Protein AF-A0A0C9UE95-F1 (afdb_monomer_lite)

Organism: Sphaerobolus stellatus (strain SS14) (NCBI:txid990650)

Sequence (67 aa):
LPTELQEEIISMVDSPADLLHLALTCRRVHDLVIPYHLEYRELYGDTIPSSLWPCIAAQPNLARRFR

InterPro domains:
  IPR001810 F-box domain [PF12937] (1-33)
  IPR001810 F-box domain [PS50181] (1-43)
  IPR036047 F-box-like domain superfamily [SSF81383] (1-34)

Structure (mmCIF, N/CA/C/O backbone):
data_AF-A0A0C9UE95-F1
#
_entry.id   AF-A0A0C9UE95-F1
#
loop_
_atom_site.group_PDB
_atom_site.id
_atom_site.type_symbol
_atom_site.label_atom_id
_atom_site.label_alt_id
_atom_site.label_comp_id
_atom_site.label_asym_id
_atom_site.label_entity_id
_atom_site.label_seq_id
_atom_site.pdbx_PDB_ins_code
_atom_site.Cartn_x
_atom_site.Cartn_y
_atom_site.Cartn_z
_atom_site.occupancy
_atom_site.B_iso_or_equiv
_atom_site.auth_seq_id
_atom_site.auth_comp_id
_atom_site.auth_asym_id
_atom_site.auth_atom_id
_atom_site.pdbx_PDB_model_num
ATOM 1 N N . LEU A 1 1 ? -8.366 7.970 14.268 1.00 86.19 1 LEU A N 1
ATOM 2 C CA . LEU A 1 1 ? -7.265 8.757 13.669 1.00 86.19 1 LEU A CA 1
ATOM 3 C C . LEU A 1 1 ? -7.653 9.113 12.232 1.00 86.19 1 LEU A C 1
ATOM 5 O O . LEU A 1 1 ? -8.266 8.256 11.602 1.00 86.19 1 LEU A O 1
ATOM 9 N N . PRO A 1 2 ? -7.369 10.319 11.716 1.00 94.75 2 PRO A N 1
ATOM 10 C CA . PRO A 1 2 ? -7.509 10.631 10.290 1.00 94.75 2 PRO A CA 1
ATOM 11 C C . PRO A 1 2 ? -6.774 9.613 9.411 1.00 94.75 2 PRO A C 1
ATOM 13 O O . PRO A 1 2 ? -5.789 9.018 9.852 1.00 94.75 2 PRO A O 1
ATOM 16 N N . THR A 1 3 ? -7.269 9.372 8.198 1.00 91.12 3 THR A N 1
ATOM 17 C CA . THR A 1 3 ? -6.684 8.371 7.290 1.00 91.12 3 THR A CA 1
ATOM 18 C C . THR A 1 3 ? -5.264 8.752 6.891 1.00 91.12 3 THR A C 1
ATOM 20 O O . THR A 1 3 ? -4.400 7.890 6.835 1.00 91.12 3 THR A O 1
ATOM 23 N N . GLU A 1 4 ? -5.012 10.040 6.698 1.00 89.00 4 GLU A N 1
ATOM 24 C CA . GLU A 1 4 ? -3.730 10.608 6.290 1.00 89.00 4 GLU A CA 1
ATOM 25 C C . GLU A 1 4 ? -2.641 10.296 7.321 1.00 89.00 4 GLU A C 1
ATOM 27 O O . GLU A 1 4 ? -1.567 9.824 6.969 1.00 89.00 4 GLU A O 1
ATOM 32 N N . LEU A 1 5 ? -2.960 10.465 8.608 1.00 94.00 5 LEU A N 1
ATOM 33 C CA . LEU A 1 5 ? -2.036 10.146 9.697 1.00 94.00 5 LEU A CA 1
ATOM 34 C C . LEU A 1 5 ? -1.843 8.632 9.866 1.00 94.00 5 LEU A C 1
ATOM 36 O O . LEU A 1 5 ? -0.761 8.193 10.238 1.00 94.00 5 LEU A O 1
ATOM 40 N N . GLN A 1 6 ? -2.869 7.818 9.590 1.00 93.75 6 GLN A N 1
ATOM 41 C CA . GLN A 1 6 ? -2.706 6.358 9.581 1.00 93.75 6 GLN A CA 1
ATOM 42 C C . GLN A 1 6 ? -1.762 5.916 8.459 1.00 93.75 6 GLN A C 1
ATOM 44 O O . GLN A 1 6 ? -0.875 5.107 8.705 1.00 93.75 6 GLN A O 1
ATOM 49 N N . GLU A 1 7 ? -1.936 6.458 7.251 1.00 91.31 7 GLU A N 1
ATOM 50 C CA . GLU A 1 7 ? -1.054 6.193 6.110 1.00 91.31 7 GLU A CA 1
ATOM 51 C C . GLU A 1 7 ? 0.384 6.624 6.403 1.00 91.31 7 GLU A C 1
ATOM 53 O O . GLU A 1 7 ? 1.314 5.881 6.102 1.00 91.31 7 GLU A O 1
ATOM 58 N N . GLU A 1 8 ? 0.577 7.785 7.033 1.00 90.94 8 GLU A N 1
ATOM 59 C CA . GLU A 1 8 ? 1.904 8.277 7.404 1.00 90.94 8 GLU A CA 1
ATOM 60 C C . GLU A 1 8 ? 2.596 7.334 8.397 1.00 90.94 8 GLU A C 1
ATOM 62 O O . GLU A 1 8 ? 3.732 6.934 8.155 1.00 90.94 8 GLU A O 1
ATOM 67 N N . ILE A 1 9 ? 1.896 6.888 9.447 1.00 93.44 9 ILE A N 1
ATOM 68 C CA . ILE A 1 9 ? 2.424 5.915 10.419 1.00 93.44 9 ILE A CA 1
ATOM 69 C C . ILE A 1 9 ? 2.767 4.584 9.740 1.00 93.44 9 ILE A C 1
ATOM 71 O O . ILE A 1 9 ? 3.863 4.063 9.932 1.00 93.44 9 ILE A O 1
ATOM 75 N N . ILE A 1 10 ? 1.854 4.035 8.929 1.00 93.44 10 ILE A N 1
ATOM 76 C CA . ILE A 1 10 ? 2.077 2.770 8.209 1.00 93.44 10 ILE A CA 1
ATOM 77 C C . ILE A 1 10 ? 3.272 2.904 7.261 1.00 93.44 10 ILE A C 1
ATOM 79 O O . ILE A 1 10 ? 4.080 1.984 7.153 1.00 93.44 10 ILE A O 1
ATOM 83 N N . SER A 1 11 ? 3.440 4.070 6.630 1.00 90.62 11 SER A N 1
ATOM 84 C CA . SER A 1 11 ? 4.582 4.335 5.759 1.00 90.62 11 SER A CA 1
ATOM 85 C C . SER A 1 11 ? 5.924 4.278 6.492 1.00 90.62 11 SER A C 1
ATOM 87 O O . SER A 1 11 ? 6.936 4.108 5.829 1.00 90.62 11 SER A O 1
ATOM 89 N N . MET A 1 12 ? 5.976 4.397 7.822 1.00 92.25 12 MET A N 1
ATOM 90 C CA . MET A 1 12 ? 7.224 4.301 8.592 1.00 92.25 12 MET A CA 1
ATOM 91 C C . MET A 1 12 ? 7.650 2.857 8.900 1.00 92.25 12 MET A C 1
ATOM 93 O O . MET A 1 12 ? 8.747 2.650 9.407 1.00 92.25 12 MET A O 1
ATOM 97 N N . VAL A 1 13 ? 6.812 1.857 8.614 1.00 92.81 13 VAL A N 1
ATOM 98 C CA . VAL A 1 13 ? 7.149 0.443 8.831 1.00 92.81 13 VAL A CA 1
ATOM 99 C C . VAL A 1 13 ? 7.832 -0.092 7.580 1.00 92.81 13 VAL A C 1
ATOM 101 O O . VAL A 1 13 ? 7.174 -0.270 6.563 1.00 92.81 13 VA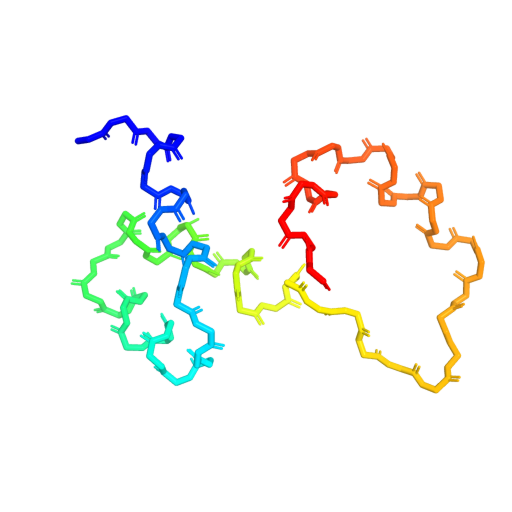L A O 1
ATOM 104 N N . ASP A 1 14 ? 9.140 -0.329 7.613 1.00 89.94 14 ASP A N 1
ATOM 105 C CA . ASP A 1 14 ? 9.895 -0.742 6.418 1.00 89.94 14 ASP A CA 1
ATOM 106 C C . ASP A 1 14 ? 9.844 -2.257 6.161 1.00 89.94 14 ASP A C 1
ATOM 108 O O . ASP A 1 14 ? 9.816 -2.688 5.013 1.00 89.94 14 ASP A O 1
ATOM 112 N N . SER A 1 15 ? 9.767 -3.071 7.217 1.00 92.69 15 SER A N 1
ATOM 113 C CA . SER A 1 15 ? 9.706 -4.534 7.112 1.00 92.69 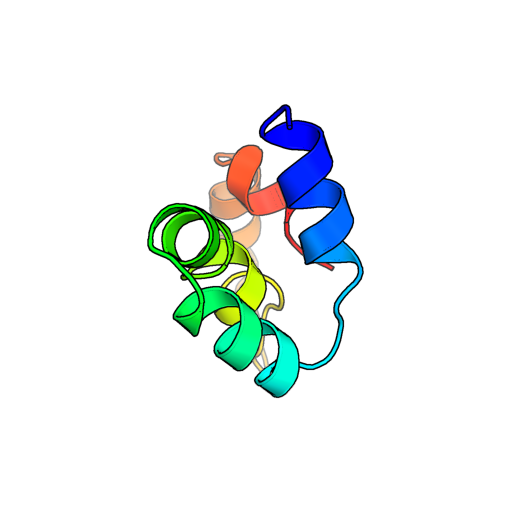15 SER A CA 1
ATOM 114 C C . SER A 1 15 ? 8.393 -5.003 6.461 1.00 92.69 15 SER A C 1
ATOM 116 O O . SER A 1 15 ? 7.316 -4.774 7.027 1.00 92.69 15 SER A O 1
ATOM 118 N N . PRO A 1 16 ? 8.440 -5.729 5.325 1.00 91.38 16 PRO A N 1
ATOM 119 C CA . PRO A 1 16 ? 7.242 -6.304 4.711 1.00 91.38 16 PRO A CA 1
ATOM 120 C C . PRO A 1 16 ? 6.534 -7.311 5.626 1.00 91.38 16 PRO A C 1
ATOM 122 O O . PRO A 1 16 ? 5.308 -7.416 5.606 1.00 91.38 16 PRO A O 1
ATOM 125 N N . ALA A 1 17 ? 7.292 -8.030 6.462 1.00 94.94 17 ALA A N 1
ATOM 126 C CA . ALA A 1 17 ? 6.732 -8.963 7.435 1.00 94.94 17 ALA A CA 1
ATOM 127 C C . ALA A 1 17 ? 5.926 -8.228 8.516 1.00 94.94 17 ALA A C 1
ATOM 129 O O . ALA A 1 17 ? 4.809 -8.636 8.834 1.00 94.94 17 ALA A O 1
ATOM 130 N N . ASP A 1 18 ? 6.445 -7.110 9.028 1.00 95.81 18 ASP A N 1
ATOM 131 C CA . ASP A 1 18 ? 5.748 -6.315 10.044 1.00 95.81 18 ASP A CA 1
ATOM 132 C C . ASP A 1 18 ? 4.508 -5.634 9.462 1.00 95.81 18 ASP A C 1
ATOM 134 O O . ASP A 1 18 ? 3.464 -5.601 10.111 1.00 95.81 18 ASP A O 1
ATOM 138 N N . LEU A 1 19 ? 4.583 -5.158 8.215 1.00 94.44 19 LEU A N 1
ATOM 139 C CA . LEU A 1 19 ? 3.421 -4.651 7.485 1.00 94.44 19 LEU A CA 1
ATOM 140 C C . LEU A 1 19 ? 2.341 -5.719 7.321 1.00 94.44 19 LEU A C 1
ATOM 142 O O . LEU A 1 19 ? 1.165 -5.437 7.551 1.00 94.44 19 LEU A O 1
ATOM 146 N N . LEU A 1 20 ? 2.720 -6.948 6.966 1.00 95.62 20 LEU A N 1
ATOM 147 C CA . LEU A 1 20 ? 1.775 -8.053 6.866 1.00 95.62 20 LEU A CA 1
ATOM 148 C C . LEU A 1 20 ? 1.144 -8.366 8.229 1.00 95.62 20 LEU A C 1
ATOM 150 O O . LEU A 1 20 ? -0.077 -8.465 8.327 1.00 95.62 20 LEU A O 1
ATOM 154 N N . HIS A 1 21 ? 1.940 -8.462 9.296 1.00 97.31 21 HIS A N 1
ATOM 155 C CA . HIS A 1 21 ? 1.412 -8.650 10.649 1.00 97.31 21 HIS A CA 1
ATOM 156 C C . HIS A 1 21 ? 0.448 -7.528 11.048 1.00 97.31 21 HIS A C 1
ATOM 158 O O . HIS A 1 21 ? -0.616 -7.802 11.605 1.00 97.31 21 HIS A O 1
ATOM 164 N N . LEU A 1 22 ? 0.774 -6.282 10.704 1.00 95.31 22 LEU A N 1
ATOM 165 C CA . LEU A 1 22 ? -0.063 -5.114 10.943 1.00 95.31 22 LEU A CA 1
ATOM 166 C C . LEU A 1 22 ? -1.385 -5.192 10.156 1.00 95.31 22 LEU A C 1
ATOM 168 O O . LEU A 1 22 ? -2.451 -4.970 10.734 1.00 95.31 22 LEU A O 1
ATOM 172 N N . ALA A 1 23 ? -1.343 -5.582 8.878 1.00 96.31 23 ALA A N 1
ATOM 173 C CA . ALA A 1 23 ? -2.520 -5.780 8.027 1.00 96.31 23 ALA A CA 1
ATOM 174 C C . ALA A 1 23 ? -3.495 -6.817 8.603 1.00 96.31 23 ALA A C 1
ATOM 176 O O . ALA A 1 23 ? -4.709 -6.662 8.492 1.00 96.31 23 ALA A O 1
ATOM 177 N N . LEU A 1 24 ? -2.975 -7.851 9.265 1.00 96.88 24 LEU A N 1
ATOM 178 C CA . LEU A 1 24 ? -3.774 -8.935 9.839 1.00 96.88 24 LEU A CA 1
ATOM 179 C C . LEU A 1 24 ? -4.473 -8.566 11.159 1.00 96.88 24 LEU A C 1
ATOM 181 O O . LEU A 1 24 ? -5.290 -9.342 11.650 1.00 96.88 24 LEU A O 1
ATOM 185 N N . THR A 1 25 ? -4.196 -7.393 11.737 1.00 96.81 25 THR A N 1
ATOM 186 C CA . THR A 1 25 ? -4.798 -6.980 13.019 1.00 96.81 25 THR A CA 1
ATOM 187 C C . THR A 1 25 ? -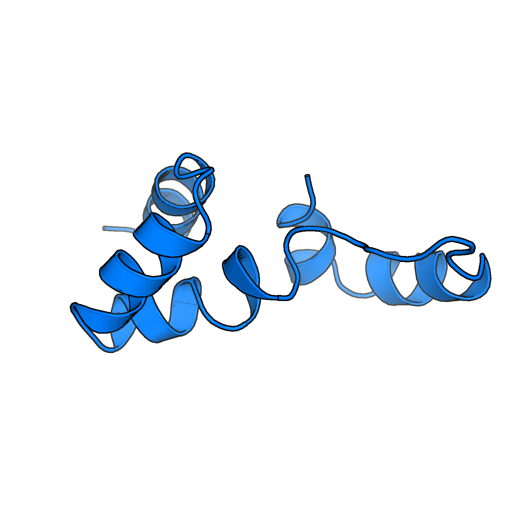6.273 -6.602 12.898 1.00 96.81 25 THR A C 1
ATOM 189 O O . THR A 1 25 ? -7.082 -6.970 13.750 1.00 96.81 25 THR A O 1
ATOM 192 N N . CYS A 1 26 ? -6.648 -5.851 11.858 1.00 96.62 26 CYS A N 1
ATOM 193 C CA . CYS A 1 26 ? -8.033 -5.466 11.609 1.00 96.62 26 CYS A CA 1
ATOM 194 C C . CYS A 1 26 ? -8.269 -5.048 10.155 1.00 96.62 26 CYS A C 1
ATOM 196 O O . CYS A 1 26 ? -7.362 -4.605 9.451 1.00 96.62 26 CYS A O 1
ATOM 198 N N . ARG A 1 27 ? -9.539 -5.092 9.732 1.00 96.62 27 ARG A N 1
ATOM 199 C CA . ARG A 1 27 ? -9.952 -4.761 8.360 1.00 96.62 27 ARG A CA 1
ATOM 200 C C . ARG A 1 27 ? -9.547 -3.351 7.922 1.00 96.62 27 ARG A C 1
ATOM 202 O O . ARG A 1 27 ? -9.135 -3.151 6.791 1.00 96.62 27 ARG A O 1
ATOM 209 N N . ARG A 1 28 ? -9.609 -2.372 8.830 1.00 94.88 28 ARG A N 1
ATOM 210 C CA . ARG A 1 28 ? -9.257 -0.980 8.508 1.00 94.88 28 ARG A CA 1
ATOM 211 C C . ARG A 1 28 ? -7.790 -0.829 8.109 1.00 94.88 28 ARG A C 1
ATOM 213 O O . ARG A 1 28 ? -7.492 0.002 7.257 1.00 94.88 28 ARG A O 1
ATOM 220 N N . VAL A 1 29 ? -6.910 -1.584 8.760 1.00 94.62 29 VAL A N 1
ATOM 221 C CA . VAL A 1 29 ? -5.464 -1.564 8.526 1.00 94.62 29 VAL A CA 1
ATOM 222 C C . VAL A 1 29 ? -5.113 -2.442 7.331 1.00 94.62 29 VAL A C 1
ATOM 224 O O . VAL A 1 29 ? -4.327 -2.012 6.494 1.00 94.62 29 VAL A O 1
ATOM 227 N N . HIS A 1 30 ? -5.767 -3.598 7.192 1.00 96.31 30 HIS A N 1
ATOM 228 C CA . HIS A 1 30 ? -5.717 -4.415 5.981 1.00 96.31 30 HIS A CA 1
ATOM 229 C C . HIS A 1 30 ? -5.940 -3.568 4.719 1.00 96.31 30 HIS A C 1
ATOM 231 O O . HIS A 1 30 ? -5.096 -3.569 3.830 1.00 96.31 30 HIS A O 1
ATOM 237 N N . ASP A 1 31 ? -7.015 -2.775 4.689 1.00 95.12 31 ASP A N 1
ATOM 238 C CA . ASP A 1 31 ? -7.394 -1.964 3.524 1.00 95.12 31 ASP A CA 1
ATOM 239 C C . ASP A 1 31 ? -6.424 -0.796 3.239 1.00 95.12 31 ASP A C 1
ATOM 241 O O . ASP A 1 31 ? -6.443 -0.227 2.147 1.00 95.12 31 ASP A O 1
ATOM 245 N N . LEU A 1 32 ? -5.579 -0.412 4.208 1.00 93.06 32 LEU A N 1
ATOM 246 C CA . LEU A 1 32 ? -4.492 0.548 3.975 1.00 93.06 32 LEU A CA 1
ATOM 247 C C . LEU A 1 32 ? -3.230 -0.144 3.485 1.00 93.06 32 LEU A C 1
ATOM 249 O O . LEU A 1 32 ? -2.586 0.360 2.573 1.00 93.06 32 LEU A O 1
ATOM 253 N N . VAL A 1 33 ? -2.864 -1.273 4.093 1.00 94.06 33 VAL A N 1
ATOM 254 C CA . VAL A 1 33 ? -1.596 -1.950 3.816 1.00 94.06 33 VAL A CA 1
ATOM 255 C C . VAL A 1 33 ? -1.639 -2.712 2.494 1.00 94.06 33 VAL A C 1
ATOM 257 O O . VAL A 1 33 ? -0.682 -2.642 1.727 1.00 94.06 33 VAL A O 1
ATOM 260 N N . ILE A 1 34 ? -2.729 -3.422 2.206 1.00 92.62 34 ILE A N 1
ATOM 261 C CA . ILE A 1 34 ? -2.845 -4.300 1.040 1.00 92.62 34 ILE A CA 1
ATOM 262 C C . ILE A 1 34 ? -3.808 -3.661 0.030 1.00 92.62 34 ILE A C 1
ATOM 264 O O . ILE A 1 34 ? -4.947 -3.358 0.387 1.00 92.62 34 ILE A O 1
ATOM 268 N N . PRO A 1 35 ? -3.395 -3.450 -1.233 1.00 90.25 35 PRO A N 1
ATOM 269 C CA . PRO A 1 35 ? -2.078 -3.758 -1.816 1.00 90.25 35 PRO A CA 1
ATOM 270 C C . PRO A 1 35 ? -1.024 -2.649 -1.609 1.00 90.25 35 PRO A C 1
ATOM 272 O O . PRO A 1 35 ? 0.133 -2.795 -1.990 1.00 90.25 35 PRO A O 1
ATOM 275 N N . TYR A 1 36 ? -1.398 -1.504 -1.041 1.00 89.19 36 TYR A N 1
ATOM 276 C CA . TYR A 1 36 ? -0.666 -0.256 -1.267 1.00 89.19 36 TYR A CA 1
ATOM 277 C C . TYR A 1 36 ? 0.713 -0.127 -0.612 1.00 89.19 36 TYR A C 1
ATOM 279 O O . TYR A 1 36 ? 1.610 0.443 -1.223 1.00 89.19 36 TYR A O 1
ATOM 287 N N . HIS A 1 37 ? 0.883 -0.617 0.613 1.00 89.06 37 HIS A N 1
ATOM 288 C CA . HIS A 1 37 ? 2.165 -0.586 1.322 1.00 89.06 37 HIS A CA 1
ATOM 289 C C . HIS A 1 37 ? 2.926 -1.913 1.222 1.00 89.06 37 HIS A C 1
ATOM 291 O O . HIS A 1 37 ? 4.101 -1.945 1.572 1.00 89.06 37 HIS A O 1
ATOM 297 N N . LEU A 1 38 ? 2.287 -2.986 0.744 1.00 87.94 38 LEU A N 1
ATOM 298 C CA . LEU A 1 38 ? 2.929 -4.290 0.576 1.00 87.94 38 LEU A CA 1
ATOM 299 C C . LEU A 1 38 ? 3.353 -4.558 -0.878 1.00 87.94 38 LEU A C 1
ATOM 301 O O . LEU A 1 38 ? 4.499 -4.905 -1.124 1.00 87.94 38 LEU A O 1
ATOM 305 N N . GLU A 1 39 ? 2.448 -4.376 -1.841 1.00 84.94 39 GLU A N 1
ATOM 306 C CA . GLU A 1 39 ? 2.663 -4.741 -3.250 1.00 84.94 39 GLU A CA 1
ATOM 307 C C . GLU A 1 39 ? 3.074 -3.543 -4.112 1.00 84.94 39 GLU A C 1
ATOM 309 O O . GLU A 1 39 ? 3.853 -3.695 -5.046 1.00 84.94 39 GLU A O 1
ATOM 314 N N . TYR A 1 40 ? 2.555 -2.346 -3.817 1.00 84.06 40 TYR A N 1
ATOM 315 C CA . TYR A 1 40 ? 2.768 -1.149 -4.648 1.00 84.06 40 TYR A CA 1
ATOM 316 C C . TYR A 1 40 ? 3.753 -0.139 -4.060 1.00 84.06 40 TYR A C 1
ATOM 318 O O . TYR A 1 40 ? 3.826 0.993 -4.531 1.00 84.06 40 TYR A O 1
ATOM 326 N N . ARG A 1 41 ? 4.492 -0.522 -3.019 1.00 83.31 41 ARG A N 1
ATOM 327 C CA . ARG A 1 41 ? 5.443 0.378 -2.361 1.00 83.31 41 ARG A CA 1
ATOM 328 C C . ARG A 1 41 ? 6.763 0.497 -3.116 1.00 83.31 41 ARG A C 1
ATOM 330 O O . ARG A 1 41 ? 7.369 1.562 -3.107 1.00 83.31 41 ARG A O 1
ATOM 337 N N . GLU A 1 42 ? 7.182 -0.576 -3.777 1.00 81.31 42 GLU A N 1
ATOM 338 C CA . GLU A 1 42 ? 8.448 -0.658 -4.502 1.00 81.31 42 GLU A CA 1
ATOM 339 C C . GLU A 1 42 ? 8.208 -1.238 -5.898 1.00 81.31 42 GLU A C 1
ATOM 341 O O . GLU A 1 42 ? 7.403 -2.153 -6.085 1.00 81.31 42 GLU A O 1
ATOM 346 N N . LEU A 1 43 ? 8.901 -0.693 -6.899 1.00 77.69 43 LEU A N 1
ATOM 347 C CA . LEU A 1 43 ? 8.912 -1.248 -8.250 1.00 77.69 43 LEU A CA 1
ATOM 348 C C . LEU A 1 43 ? 10.110 -2.184 -8.386 1.00 77.69 43 LEU A C 1
ATOM 350 O O . LEU A 1 43 ? 11.249 -1.729 -8.463 1.00 77.69 43 LEU A O 1
ATOM 354 N N . TYR A 1 44 ? 9.851 -3.486 -8.465 1.00 71.88 44 TYR A N 1
ATOM 355 C CA . TYR A 1 44 ? 10.885 -4.479 -8.747 1.00 71.88 44 TYR A CA 1
ATOM 356 C C . TYR A 1 44 ? 10.915 -4.831 -10.236 1.00 71.88 44 TYR A C 1
ATOM 358 O O . TYR A 1 44 ? 9.878 -5.092 -10.848 1.00 71.88 44 TYR A O 1
ATOM 366 N N . GLY A 1 45 ? 12.115 -4.882 -10.811 1.00 72.75 45 GLY A N 1
ATOM 367 C CA . GLY A 1 45 ? 12.347 -5.407 -12.154 1.00 72.75 45 GLY A CA 1
ATOM 368 C C . GLY A 1 45 ? 13.663 -4.922 -12.751 1.00 72.75 45 GLY A C 1
ATOM 369 O O . GLY A 1 45 ? 14.006 -3.750 -12.626 1.00 72.75 45 GLY A O 1
ATOM 370 N N . ASP A 1 46 ? 14.369 -5.811 -13.455 1.00 72.19 46 ASP A N 1
ATOM 371 C CA . ASP A 1 46 ? 15.631 -5.492 -14.144 1.00 72.19 46 ASP A CA 1
ATOM 372 C C . ASP A 1 46 ? 15.454 -4.409 -15.221 1.00 72.19 46 ASP A C 1
ATOM 374 O O . ASP A 1 46 ? 16.404 -3.749 -15.640 1.00 72.19 46 ASP A O 1
ATOM 378 N N . THR A 1 47 ? 14.229 -4.224 -15.718 1.00 78.69 47 THR A N 1
ATOM 379 C CA . THR A 1 47 ? 13.896 -3.189 -16.697 1.00 78.69 47 THR A CA 1
ATOM 380 C C . THR A 1 47 ? 12.465 -2.714 -16.473 1.00 78.69 47 THR A C 1
ATOM 382 O O . THR A 1 47 ? 11.509 -3.370 -16.884 1.00 78.69 47 THR A O 1
ATOM 385 N N . ILE A 1 48 ? 12.301 -1.560 -15.822 1.00 80.50 48 ILE A N 1
ATOM 386 C CA . ILE A 1 48 ? 10.993 -0.904 -15.704 1.00 80.50 48 ILE A CA 1
ATOM 387 C C . ILE A 1 48 ? 10.717 -0.182 -17.031 1.00 80.50 48 ILE A C 1
ATOM 389 O O . ILE A 1 48 ? 11.484 0.712 -17.408 1.00 80.50 48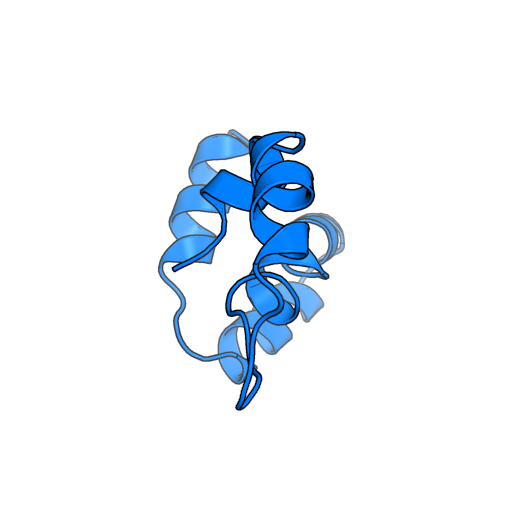 ILE A O 1
ATOM 393 N N . PRO A 1 49 ? 9.651 -0.538 -17.770 1.00 83.94 49 PRO A N 1
ATOM 394 C CA . PRO A 1 49 ? 9.368 0.084 -19.053 1.00 83.94 49 PRO A CA 1
ATOM 395 C C . PRO A 1 49 ? 9.034 1.564 -18.856 1.00 83.94 49 PRO A C 1
ATOM 397 O O . PRO A 1 49 ? 8.196 1.927 -18.033 1.00 83.94 49 PRO A O 1
ATOM 400 N N . SER A 1 50 ? 9.651 2.435 -19.657 1.00 84.38 50 SER A N 1
ATOM 401 C CA . SER A 1 50 ? 9.462 3.891 -19.566 1.00 84.38 50 SER A CA 1
ATOM 402 C C . SER A 1 50 ? 8.003 4.319 -19.774 1.00 84.38 50 SER A C 1
ATOM 404 O O . SER A 1 50 ? 7.587 5.381 -19.319 1.00 84.38 50 SER A O 1
ATOM 406 N N . SER A 1 51 ? 7.210 3.474 -20.438 1.00 86.81 51 SER A N 1
ATOM 407 C CA . SER A 1 51 ? 5.772 3.647 -20.644 1.00 86.81 51 SER A CA 1
ATOM 408 C C . SER A 1 51 ? 4.929 3.468 -19.377 1.00 86.81 51 SER A C 1
ATOM 410 O O . SER A 1 51 ? 3.747 3.793 -19.408 1.00 86.81 51 SER A O 1
ATOM 412 N N . LEU A 1 52 ? 5.498 2.966 -18.274 1.00 84.62 52 LEU A N 1
ATOM 413 C CA . LEU A 1 52 ? 4.813 2.819 -16.985 1.00 84.62 52 LEU A CA 1
ATOM 414 C C . LEU A 1 52 ? 4.706 4.157 -16.233 1.00 84.62 52 LEU A C 1
ATOM 416 O O . LEU A 1 52 ? 3.722 4.397 -15.534 1.00 84.62 52 LEU A O 1
ATOM 420 N N . TRP A 1 53 ? 5.689 5.052 -16.396 1.00 83.88 53 TRP A N 1
ATOM 421 C CA . TRP A 1 53 ? 5.739 6.332 -15.677 1.00 83.88 53 TRP A CA 1
ATOM 422 C C . TRP A 1 53 ? 4.509 7.220 -15.913 1.00 83.88 53 TRP A C 1
ATOM 424 O O . TRP A 1 53 ? 3.977 7.733 -14.929 1.00 83.88 53 TRP A O 1
ATOM 434 N N . PRO A 1 54 ? 3.983 7.371 -17.148 1.00 88.19 54 PRO A N 1
ATOM 435 C CA . PRO A 1 54 ? 2.738 8.101 -17.378 1.00 88.19 54 PRO A CA 1
ATOM 436 C C . PRO A 1 54 ? 1.531 7.482 -16.660 1.00 88.19 54 PRO A C 1
ATOM 438 O O . PRO A 1 54 ? 0.680 8.217 -16.165 1.00 88.19 54 PRO A O 1
ATOM 441 N N . CYS A 1 55 ? 1.460 6.150 -16.562 1.00 85.06 55 CYS A N 1
ATOM 442 C CA . CYS A 1 55 ? 0.379 5.455 -15.859 1.00 85.06 55 CYS A CA 1
ATOM 443 C C . CYS A 1 55 ? 0.438 5.702 -14.345 1.00 85.06 55 CYS A C 1
ATOM 445 O O . CYS A 1 55 ? -0.589 5.984 -13.733 1.00 85.06 55 CYS A O 1
ATOM 447 N N . ILE A 1 56 ? 1.638 5.668 -13.754 1.00 82.81 56 ILE A N 1
ATOM 448 C CA . ILE A 1 56 ? 1.844 5.982 -12.331 1.00 82.81 56 ILE A CA 1
ATOM 449 C C . ILE A 1 56 ? 1.550 7.462 -12.057 1.00 82.81 56 ILE A C 1
ATOM 451 O O . ILE A 1 56 ? 0.842 7.785 -11.104 1.00 82.81 56 ILE A O 1
ATOM 455 N N . ALA A 1 57 ? 2.033 8.366 -12.913 1.00 85.31 57 ALA A N 1
ATOM 456 C CA . ALA A 1 57 ? 1.787 9.802 -12.792 1.00 85.31 57 ALA A CA 1
ATOM 457 C C . ALA A 1 57 ? 0.293 10.155 -12.907 1.00 85.31 57 ALA A C 1
ATOM 459 O O . ALA A 1 57 ? -0.176 11.080 -12.246 1.00 85.31 57 ALA A O 1
ATOM 460 N N . ALA A 1 58 ? -0.473 9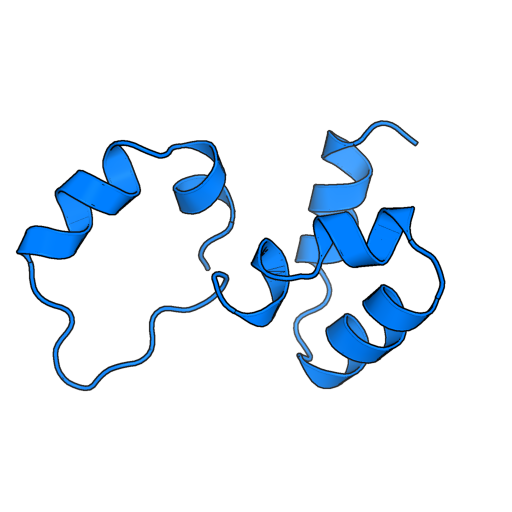.391 -13.694 1.00 88.69 58 ALA A N 1
ATOM 461 C CA . ALA A 1 58 ? -1.924 9.531 -13.794 1.00 88.69 58 ALA A CA 1
ATOM 462 C C . ALA A 1 58 ? -2.673 9.106 -12.514 1.00 88.69 58 ALA A C 1
ATOM 464 O O . ALA A 1 58 ? -3.857 9.415 -12.372 1.00 88.69 58 ALA A O 1
ATOM 465 N N . GLN A 1 59 ? -2.009 8.431 -11.567 1.00 85.56 59 GLN A N 1
ATOM 466 C CA . GLN A 1 59 ? -2.587 7.986 -10.298 1.00 85.56 59 GLN A CA 1
ATOM 467 C C . GLN A 1 59 ? -1.808 8.559 -9.098 1.00 85.56 59 GLN A C 1
ATOM 469 O O . GLN A 1 59 ? -1.032 7.845 -8.461 1.00 85.56 59 GLN A O 1
ATOM 474 N N . PRO A 1 60 ? -2.056 9.826 -8.706 1.00 80.50 60 PRO A N 1
ATOM 475 C CA . PRO A 1 60 ? -1.306 10.501 -7.640 1.00 80.50 60 PRO A CA 1
ATOM 476 C C . PRO A 1 60 ? -1.332 9.764 -6.295 1.00 80.50 60 PRO A C 1
ATOM 478 O O . PRO A 1 60 ? -0.349 9.760 -5.560 1.00 80.50 60 PRO A O 1
ATOM 481 N N . ASN A 1 61 ? -2.451 9.101 -5.985 1.00 78.25 61 ASN A N 1
ATOM 482 C CA . ASN A 1 61 ? -2.609 8.323 -4.754 1.00 78.25 61 ASN A CA 1
ATOM 483 C C . ASN A 1 61 ? -1.698 7.089 -4.710 1.00 78.25 61 ASN A C 1
ATOM 485 O O . ASN A 1 61 ? -1.296 6.674 -3.629 1.00 78.25 61 ASN A O 1
ATOM 489 N N . LEU A 1 62 ? -1.386 6.507 -5.871 1.00 78.69 62 LEU A N 1
ATOM 490 C CA . LEU A 1 62 ? -0.425 5.415 -5.992 1.00 78.69 62 LEU A CA 1
ATOM 491 C C . LEU A 1 62 ? 0.998 5.976 -5.963 1.00 78.69 62 LEU A C 1
ATOM 493 O O . LEU A 1 62 ? 1.819 5.526 -5.173 1.00 78.69 62 LEU A O 1
ATOM 497 N N . ALA A 1 63 ? 1.242 7.030 -6.751 1.00 80.44 63 ALA A N 1
ATOM 498 C CA . ALA A 1 63 ? 2.529 7.710 -6.844 1.00 80.44 63 ALA A CA 1
ATOM 499 C C . ALA A 1 63 ? 3.077 8.140 -5.469 1.00 80.44 63 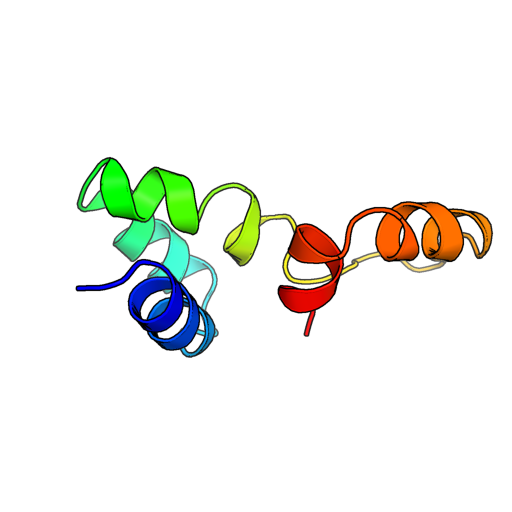ALA A C 1
ATOM 501 O O . ALA A 1 63 ? 4.252 7.944 -5.183 1.00 80.44 63 ALA A O 1
ATOM 502 N N . ARG A 1 64 ? 2.215 8.670 -4.589 1.00 79.31 64 ARG A N 1
ATOM 503 C CA . ARG A 1 64 ? 2.582 9.124 -3.235 1.00 79.31 64 ARG A CA 1
ATOM 504 C C . ARG A 1 64 ? 3.075 8.002 -2.312 1.00 79.31 64 ARG A C 1
ATOM 506 O O . ARG A 1 64 ? 3.689 8.289 -1.291 1.00 79.31 64 ARG A O 1
ATOM 513 N N . ARG A 1 65 ? 2.747 6.747 -2.619 1.00 78.31 65 ARG A N 1
ATOM 514 C CA . ARG A 1 65 ? 3.021 5.593 -1.753 1.00 78.31 65 ARG A CA 1
ATOM 515 C C . ARG A 1 65 ? 4.299 4.842 -2.143 1.00 78.31 65 ARG A C 1
ATOM 517 O O . ARG A 1 65 ? 4.719 3.980 -1.375 1.00 78.31 65 ARG A O 1
ATOM 524 N N . PHE A 1 66 ? 4.923 5.203 -3.268 1.00 79.50 66 PHE A N 1
ATOM 525 C CA . PHE A 1 66 ? 6.239 4.695 -3.656 1.00 79.50 66 PHE A CA 1
ATOM 526 C C . PHE A 1 66 ? 7.355 5.261 -2.772 1.00 79.50 66 PHE A C 1
ATOM 528 O O . PHE A 1 66 ? 7.283 6.411 -2.326 1.00 79.50 66 PHE A O 1
ATOM 535 N N . ARG A 1 67 ? 8.394 4.453 -2.553 1.00 71.38 67 ARG A N 1
ATOM 536 C CA . ARG A 1 67 ? 9.672 4.854 -1.956 1.00 71.38 67 ARG A CA 1
ATOM 537 C C . ARG A 1 67 ? 10.845 4.418 -2.821 1.00 71.38 67 ARG A C 1
ATOM 539 O O . ARG A 1 67 ? 10.685 3.425 -3.562 1.00 71.38 67 ARG A O 1
#

pLDDT: mean 87.98, std 7.04, range [71.38, 97.31]

Foldseek 3Di:
DDPVVLLVVLLPDPDLVVLVVQLVPDVVSVVSSPPQVNPLQEDDDPDDDPVVVVVLVVPVVSVVNYD

Secondary structure (DSSP, 8-state):
--HHHHHHHHHT---HHHHHHHHTT-HHHHHHHTTTTTTSSS---SS--TTHHHHHHT-HHHHTT--

Radius of gyration: 12.92 Å; chains: 1; bounding box: 26×20×34 Å